Protein AF-A0A960HQB1-F1 (afdb_monomer_lite)

pLDDT: mean 75.56, std 15.43, range [35.69, 89.5]

Sequence (77 aa):
MLGNPLGIVSDWNEMPVTMSVPQAGKLLFGYEKSKSYALAKTGEIPTRRLAGSSKQIVFRDDLRAKHDPNFPGVAAA

Radius of gyration: 12.49 Å; chains: 1; bounding box: 30×23×41 Å

Structure (mmCIF, N/CA/C/O backbone):
data_AF-A0A960HQB1-F1
#
_entry.id   AF-A0A960HQB1-F1
#
loop_
_atom_site.group_PDB
_atom_site.id
_atom_site.type_symbol
_atom_site.label_atom_id
_atom_site.label_alt_id
_atom_site.label_comp_id
_atom_site.label_asym_id
_atom_site.label_entity_id
_atom_site.label_seq_id
_atom_site.pdbx_PDB_ins_code
_atom_site.Cartn_x
_atom_site.Cartn_y
_atom_site.Cartn_z
_atom_site.occupancy
_atom_site.B_iso_or_equiv
_atom_site.auth_seq_id
_atom_site.auth_comp_id
_atom_site.auth_asym_id
_atom_site.auth_atom_id
_atom_site.pdbx_PDB_model_num
ATOM 1 N N . MET A 1 1 ? -0.785 -13.383 -23.642 1.00 37.81 1 MET A N 1
ATOM 2 C CA . MET A 1 1 ? -0.730 -11.918 -23.461 1.00 37.81 1 MET A CA 1
ATOM 3 C C . MET A 1 1 ? -1.432 -11.585 -22.145 1.00 37.81 1 MET A C 1
ATOM 5 O O . MET A 1 1 ? -2.615 -11.278 -22.153 1.00 37.81 1 MET A O 1
ATOM 9 N N . LEU A 1 2 ? -0.763 -11.771 -21.001 1.00 41.19 2 LEU A N 1
ATOM 10 C CA . LEU A 1 2 ? -1.326 -11.414 -19.692 1.00 41.19 2 LEU A CA 1
ATOM 11 C C . LEU A 1 2 ? -1.202 -9.897 -19.540 1.00 41.19 2 LEU A C 1
ATOM 13 O O . LEU A 1 2 ? -0.124 -9.380 -19.264 1.00 41.19 2 LEU A O 1
ATOM 17 N N . GLY A 1 3 ? -2.298 -9.202 -19.848 1.00 36.75 3 GLY A N 1
ATOM 18 C CA . GLY A 1 3 ? -2.418 -7.761 -19.698 1.00 36.75 3 GLY A CA 1
ATOM 19 C C . GLY A 1 3 ? -2.170 -7.359 -18.250 1.00 36.75 3 GLY A C 1
ATOM 20 O O . GLY A 1 3 ? -2.708 -7.964 -17.327 1.00 36.75 3 GLY A O 1
ATOM 21 N N . ASN A 1 4 ? -1.322 -6.353 -18.092 1.00 46.34 4 ASN A N 1
ATOM 22 C CA . ASN A 1 4 ? -0.947 -5.719 -16.841 1.00 46.34 4 ASN A CA 1
ATOM 23 C C . ASN A 1 4 ? -2.206 -5.413 -15.989 1.00 46.34 4 ASN A C 1
ATOM 25 O O . ASN A 1 4 ? -2.978 -4.535 -16.377 1.00 46.34 4 ASN A O 1
ATOM 29 N N . PRO A 1 5 ? -2.458 -6.092 -14.851 1.00 47.00 5 PRO A N 1
ATOM 30 C CA . PRO A 1 5 ? -3.671 -5.863 -14.052 1.00 47.00 5 PRO A CA 1
ATOM 31 C C . PRO A 1 5 ? -3.669 -4.509 -13.314 1.00 47.00 5 PRO A C 1
ATOM 33 O O . PRO A 1 5 ? -4.620 -4.186 -12.611 1.00 47.00 5 PRO A O 1
ATOM 36 N N . LEU A 1 6 ? -2.611 -3.710 -13.481 1.00 54.03 6 LEU A N 1
ATOM 37 C CA . LEU A 1 6 ? -2.317 -2.490 -12.728 1.00 54.03 6 LEU A CA 1
ATOM 38 C C . LEU A 1 6 ? -2.433 -1.212 -13.571 1.00 54.03 6 LEU A C 1
ATOM 40 O O . LEU A 1 6 ? -1.730 -0.247 -13.291 1.00 54.03 6 LEU A O 1
ATOM 44 N N . GLY A 1 7 ? -3.275 -1.198 -14.613 1.00 49.22 7 GLY A N 1
ATOM 45 C CA . GLY A 1 7 ? -3.406 -0.127 -15.623 1.00 49.22 7 GLY A CA 1
ATOM 46 C C . GLY A 1 7 ? -3.795 1.286 -15.139 1.00 49.22 7 GLY A C 1
ATOM 47 O O . GLY A 1 7 ?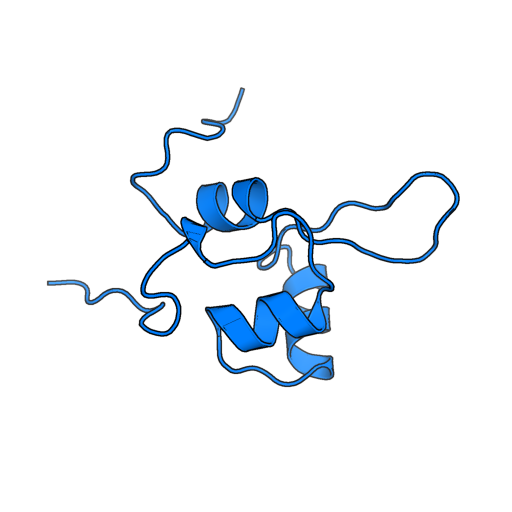 -4.429 2.019 -15.888 1.00 49.22 7 GLY A O 1
ATOM 48 N N . ILE A 1 8 ? -3.452 1.670 -13.909 1.00 55.22 8 ILE A N 1
ATOM 49 C CA . ILE A 1 8 ? -3.693 2.979 -13.298 1.00 55.22 8 ILE A CA 1
ATOM 50 C C . ILE A 1 8 ? -2.373 3.736 -13.050 1.00 55.22 8 ILE A C 1
ATOM 52 O O . ILE A 1 8 ? -2.370 4.963 -13.107 1.00 55.22 8 ILE A O 1
ATOM 56 N N . VAL A 1 9 ? -1.238 3.053 -12.836 1.00 54.97 9 VAL A N 1
ATOM 57 C CA . VAL A 1 9 ? 0.058 3.736 -12.651 1.00 54.97 9 VAL A CA 1
ATOM 58 C C . VAL A 1 9 ? 0.836 3.734 -13.964 1.00 54.97 9 VAL A C 1
ATOM 60 O O . VAL A 1 9 ? 1.525 2.770 -14.291 1.00 54.97 9 VAL A O 1
ATOM 63 N N . SER A 1 10 ? 0.696 4.816 -14.730 1.00 60.44 10 SER A N 1
ATOM 64 C CA . SER A 1 10 ? 1.408 5.012 -16.001 1.00 60.44 10 SER A CA 1
ATOM 65 C C . SER A 1 10 ? 2.895 5.324 -15.804 1.00 60.44 10 SER A C 1
ATOM 67 O O . SER A 1 10 ? 3.709 4.928 -16.633 1.00 60.44 10 SER A O 1
ATOM 69 N N . ASP A 1 11 ? 3.258 5.985 -14.698 1.00 71.12 11 ASP A N 1
ATOM 70 C CA . ASP A 1 11 ? 4.648 6.263 -14.337 1.00 71.12 11 ASP A CA 1
ATOM 71 C C . ASP A 1 11 ? 4.851 6.166 -12.818 1.00 71.12 11 ASP A C 1
ATOM 73 O O . ASP A 1 11 ? 4.277 6.916 -12.024 1.00 71.12 11 ASP A O 1
ATOM 77 N N . TRP A 1 12 ? 5.697 5.226 -12.396 1.00 75.31 12 TRP A N 1
ATOM 78 C CA . TRP A 1 12 ? 6.096 5.098 -10.997 1.00 75.31 12 TRP A CA 1
ATOM 79 C C . TRP A 1 12 ? 6.840 6.347 -10.506 1.00 75.31 12 TRP A C 1
ATOM 81 O O . TRP A 1 12 ? 6.736 6.690 -9.331 1.00 75.31 12 TRP A O 1
ATOM 91 N N . ASN A 1 13 ? 7.573 7.054 -11.371 1.00 76.12 13 ASN A N 1
ATOM 92 C CA . ASN A 1 13 ? 8.361 8.226 -10.986 1.00 76.12 13 ASN A CA 1
ATOM 93 C C . ASN A 1 13 ? 7.499 9.428 -10.585 1.00 76.12 13 ASN A C 1
ATOM 95 O O . ASN A 1 13 ? 7.960 10.251 -9.795 1.00 76.12 13 ASN A O 1
ATOM 99 N N . GLU A 1 14 ? 6.254 9.497 -11.057 1.00 76.81 14 GLU A N 1
ATOM 100 C CA . GLU A 1 14 ? 5.287 10.528 -10.667 1.00 76.81 14 GLU A CA 1
ATOM 101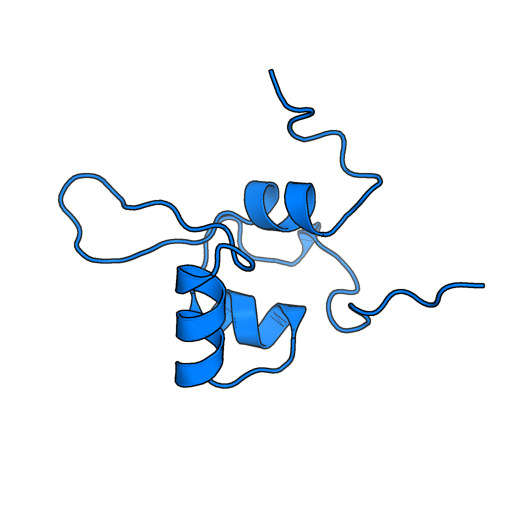 C C . GLU A 1 14 ? 4.671 10.267 -9.283 1.00 76.81 14 GLU A C 1
ATOM 103 O O . GLU A 1 14 ? 4.097 11.167 -8.664 1.00 76.81 14 GLU A O 1
ATOM 108 N N . MET A 1 15 ? 4.802 9.044 -8.753 1.00 77.19 15 MET A N 1
ATOM 109 C CA . MET A 1 15 ? 4.293 8.724 -7.425 1.00 77.19 15 MET A CA 1
ATOM 110 C C . MET A 1 15 ? 5.157 9.358 -6.321 1.00 77.19 15 MET A C 1
ATOM 112 O O . MET A 1 15 ? 6.393 9.337 -6.403 1.00 77.19 15 MET A O 1
ATOM 116 N N . PRO A 1 16 ? 4.536 9.825 -5.220 1.00 81.56 16 PRO A N 1
ATOM 117 C CA . PRO A 1 16 ? 5.265 10.273 -4.039 1.00 81.56 16 PRO A CA 1
ATOM 118 C C . PRO A 1 16 ? 6.182 9.173 -3.496 1.00 81.56 16 PRO A C 1
ATOM 120 O O . PRO A 1 16 ? 5.768 8.020 -3.398 1.00 81.56 16 PRO A O 1
ATOM 123 N N . VAL A 1 17 ? 7.393 9.533 -3.058 1.00 85.38 17 VAL A N 1
ATOM 124 C CA . VAL A 1 17 ? 8.361 8.584 -2.464 1.00 85.38 17 VAL A CA 1
ATOM 125 C C . VAL A 1 17 ? 7.763 7.854 -1.257 1.00 85.38 17 VAL A C 1
ATOM 127 O O . VAL A 1 17 ? 7.968 6.653 -1.077 1.00 85.38 17 VAL A O 1
ATOM 130 N N . THR A 1 18 ? 6.989 8.577 -0.446 1.00 87.75 18 THR A N 1
ATOM 131 C CA . THR A 1 18 ? 6.218 8.021 0.666 1.00 87.75 18 THR A CA 1
ATOM 132 C C . THR A 1 18 ? 4.767 8.450 0.559 1.00 87.75 18 THR A C 1
ATOM 134 O O . THR A 1 18 ? 4.461 9.584 0.193 1.00 87.75 18 THR A O 1
ATOM 137 N N . MET A 1 19 ? 3.859 7.539 0.888 1.00 88.56 19 MET A N 1
ATOM 138 C CA . MET A 1 19 ? 2.427 7.801 0.849 1.00 88.56 19 MET A CA 1
ATOM 139 C C . MET A 1 19 ? 1.695 7.042 1.950 1.00 88.56 19 MET A C 1
ATOM 141 O O . MET A 1 19 ? 2.198 6.085 2.541 1.00 88.56 19 MET A O 1
ATOM 145 N N . SER A 1 20 ? 0.477 7.479 2.244 1.00 88.44 20 SER A N 1
ATOM 146 C CA . SER A 1 20 ? -0.398 6.752 3.161 1.00 88.44 20 SER A CA 1
ATOM 147 C C . SER A 1 20 ? -0.985 5.499 2.498 1.00 88.44 20 SER A C 1
ATOM 149 O O . SER A 1 20 ? -1.159 5.446 1.281 1.00 88.44 20 SER A O 1
ATOM 151 N N . VAL A 1 21 ? -1.364 4.503 3.305 1.00 88.19 21 VAL A N 1
ATOM 152 C CA . VAL A 1 21 ? -2.050 3.284 2.828 1.00 88.19 21 VAL A CA 1
ATOM 153 C C . VAL A 1 21 ? -3.258 3.578 1.922 1.00 88.19 21 VAL A C 1
ATOM 155 O O . VAL A 1 21 ? -3.363 2.964 0.860 1.00 88.19 21 VAL A O 1
ATOM 158 N N . PRO A 1 22 ? -4.158 4.525 2.261 1.00 88.75 22 PRO A N 1
ATOM 159 C CA . PRO A 1 22 ? -5.301 4.839 1.409 1.00 88.75 22 PRO A CA 1
ATOM 160 C C . PRO A 1 22 ? -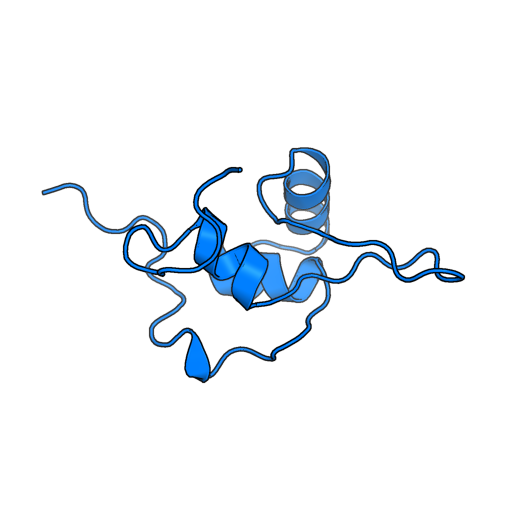4.892 5.445 0.066 1.00 88.75 22 PRO A C 1
ATOM 162 O O . PRO A 1 22 ? -5.512 5.125 -0.943 1.00 88.75 22 PRO A O 1
ATOM 165 N N . GLN A 1 23 ? -3.851 6.285 0.044 1.00 86.81 23 GLN A N 1
ATOM 166 C CA . GLN A 1 23 ? -3.317 6.847 -1.199 1.00 86.81 23 GLN A CA 1
ATOM 167 C C . GLN A 1 23 ? -2.731 5.751 -2.090 1.00 86.81 23 GLN A C 1
ATOM 169 O O . GLN A 1 23 ? -3.086 5.696 -3.262 1.00 86.81 23 GLN A O 1
ATOM 174 N N . ALA A 1 24 ? -1.923 4.842 -1.537 1.00 85.44 24 ALA A N 1
ATOM 175 C CA . ALA A 1 24 ? -1.359 3.724 -2.294 1.00 85.44 24 ALA A CA 1
ATOM 176 C C . ALA A 1 24 ? -2.448 2.831 -2.901 1.00 85.44 24 ALA A C 1
ATOM 178 O O . ALA A 1 24 ? -2.405 2.514 -4.086 1.00 85.44 24 ALA A O 1
ATOM 179 N N . GLY A 1 25 ? -3.462 2.469 -2.108 1.00 86.06 25 GLY A N 1
ATOM 180 C CA . GLY A 1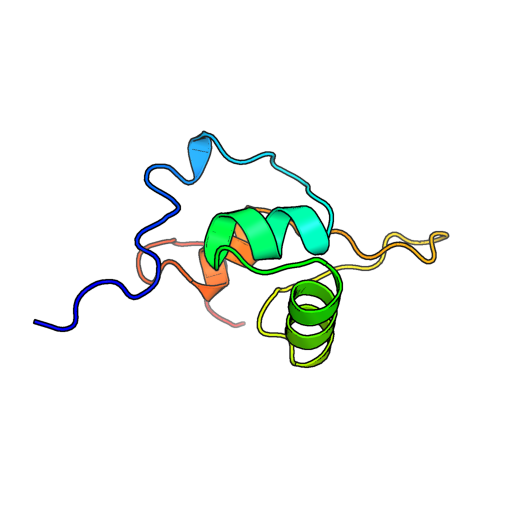 25 ? -4.546 1.618 -2.596 1.00 86.06 25 GLY A CA 1
ATOM 181 C C . GLY A 1 25 ? -5.440 2.301 -3.633 1.00 86.06 25 GLY A C 1
ATOM 182 O O . GLY A 1 25 ? -5.895 1.650 -4.572 1.00 86.06 25 GLY A O 1
ATOM 183 N N . LYS A 1 26 ? -5.632 3.622 -3.525 1.00 86.62 26 LYS A N 1
ATOM 184 C CA . LYS A 1 26 ? -6.333 4.400 -4.549 1.00 86.62 26 LYS A CA 1
ATOM 185 C C . LYS A 1 26 ? -5.527 4.481 -5.848 1.00 86.62 26 LYS A C 1
ATOM 187 O O . LYS A 1 26 ? -6.110 4.339 -6.913 1.00 86.62 26 LYS A O 1
ATOM 192 N N . LEU A 1 27 ? -4.214 4.694 -5.762 1.00 81.06 27 LEU A N 1
ATOM 193 C CA . LEU A 1 27 ? -3.352 4.861 -6.935 1.00 81.06 27 LEU A CA 1
ATOM 194 C C . LEU A 1 27 ? -3.104 3.551 -7.691 1.00 81.06 27 LEU A C 1
ATOM 196 O O . LEU A 1 27 ? -3.120 3.556 -8.912 1.00 81.06 27 LEU A O 1
ATOM 200 N N . LEU A 1 28 ? -2.899 2.433 -6.992 1.00 78.19 28 LEU A N 1
ATOM 201 C CA . LEU A 1 28 ? -2.649 1.146 -7.649 1.00 78.19 28 LEU A CA 1
ATOM 202 C C . LEU A 1 28 ? -3.916 0.428 -8.098 1.00 78.19 28 LEU A C 1
ATOM 204 O O . LEU A 1 28 ? -3.928 -0.206 -9.148 1.00 78.19 28 LEU A O 1
ATOM 208 N N . PHE A 1 29 ? -4.960 0.478 -7.270 1.00 80.00 29 PHE A N 1
ATOM 209 C CA . PHE A 1 29 ? -6.117 -0.405 -7.412 1.00 80.00 29 PHE A CA 1
ATOM 210 C C . PHE A 1 29 ? -7.443 0.350 -7.545 1.00 80.00 29 PHE A C 1
ATOM 212 O O . PHE A 1 29 ? -8.493 -0.278 -7.662 1.00 80.00 29 PHE A O 1
ATOM 219 N N . GLY A 1 30 ? -7.435 1.686 -7.471 1.00 82.25 30 GLY A N 1
ATOM 220 C CA . GLY A 1 30 ? -8.665 2.482 -7.464 1.00 82.25 30 GLY A CA 1
ATOM 221 C C . GLY A 1 30 ? -9.545 2.231 -6.234 1.00 82.25 30 GLY A C 1
ATOM 222 O O . GLY A 1 30 ? -10.744 2.492 -6.272 1.00 82.25 30 GLY A O 1
ATOM 223 N N . TYR A 1 31 ? -8.984 1.688 -5.149 1.00 85.25 31 TYR A N 1
ATOM 224 C CA . TYR A 1 31 ? -9.762 1.246 -3.996 1.00 85.25 31 TYR A CA 1
ATOM 225 C C . TYR A 1 31 ? -9.984 2.330 -2.943 1.00 85.25 31 TYR A C 1
ATOM 227 O O . TYR A 1 31 ? -9.161 3.220 -2.717 1.00 85.25 31 TYR A O 1
ATOM 235 N N . GLU A 1 32 ? -11.116 2.204 -2.250 1.00 86.19 32 GLU A N 1
ATOM 236 C CA . GLU A 1 32 ? -11.450 3.038 -1.104 1.00 86.19 32 GLU A CA 1
ATOM 237 C C . GLU A 1 32 ? -10.608 2.708 0.134 1.00 86.19 32 GLU A C 1
ATOM 239 O O . GLU A 1 32 ? -10.081 1.605 0.299 1.00 86.19 32 GLU A O 1
ATOM 244 N N . LYS A 1 33 ? -10.544 3.673 1.060 1.00 86.94 33 LYS A N 1
ATOM 245 C CA . LYS A 1 33 ? -9.726 3.644 2.282 1.00 86.94 33 LYS A CA 1
ATOM 246 C C . LYS A 1 33 ? -9.790 2.311 3.037 1.00 86.94 33 LYS A C 1
ATOM 248 O O . LYS A 1 33 ? -8.748 1.775 3.406 1.00 86.94 33 LYS A O 1
ATOM 253 N N . SER A 1 34 ? -10.989 1.795 3.290 1.00 88.12 34 SER A N 1
ATOM 254 C CA . SER A 1 34 ? -11.223 0.551 4.038 1.00 88.12 34 SER A CA 1
ATOM 255 C C . SER A 1 34 ? -10.579 -0.658 3.357 1.00 88.12 34 SER A C 1
ATOM 257 O O . SER A 1 34 ? -9.862 -1.424 4.004 1.00 88.12 34 SER A O 1
ATOM 259 N N . LYS A 1 35 ? -10.765 -0.787 2.042 1.00 87.00 35 LYS A N 1
ATOM 260 C CA . LYS A 1 35 ? -10.194 -1.867 1.235 1.00 87.00 35 LYS A CA 1
ATOM 261 C C . LYS A 1 35 ? -8.674 -1.731 1.111 1.00 87.00 35 LYS A C 1
ATOM 263 O O . LYS A 1 35 ? -7.973 -2.728 1.241 1.00 87.00 35 LYS A O 1
ATOM 268 N N . SER A 1 36 ? -8.144 -0.513 1.007 1.00 87.12 36 SER A N 1
ATOM 269 C CA . SER A 1 36 ? -6.694 -0.263 1.031 1.00 87.12 36 SER A CA 1
ATOM 270 C C . SER A 1 36 ? -6.038 -0.734 2.335 1.00 87.12 36 SER A C 1
ATOM 272 O O . SER A 1 36 ? -4.976 -1.350 2.307 1.00 87.12 36 SER A O 1
ATOM 274 N N . TYR A 1 37 ? -6.674 -0.511 3.492 1.00 87.50 37 TYR A N 1
ATOM 275 C CA . TYR A 1 37 ? -6.170 -1.047 4.764 1.00 87.50 37 TYR A CA 1
ATOM 276 C C . TYR A 1 37 ? -6.294 -2.566 4.870 1.00 87.50 37 TYR A C 1
ATOM 278 O O . TYR A 1 37 ? -5.442 -3.192 5.500 1.00 87.50 37 TYR A O 1
ATOM 286 N N . ALA A 1 38 ? -7.321 -3.169 4.267 1.00 88.81 38 ALA A N 1
ATOM 287 C CA . ALA A 1 38 ? -7.410 -4.623 4.181 1.00 88.81 38 ALA A CA 1
ATOM 288 C C . ALA A 1 38 ? -6.222 -5.189 3.386 1.00 88.81 38 ALA A C 1
ATOM 290 O O . ALA A 1 38 ? -5.557 -6.098 3.872 1.00 88.81 38 ALA A O 1
ATOM 291 N N . LEU A 1 39 ? -5.875 -4.573 2.252 1.00 85.31 39 LEU A N 1
ATOM 292 C CA . LEU A 1 39 ? -4.704 -4.955 1.455 1.00 85.31 39 LEU A CA 1
ATOM 293 C C . LEU A 1 39 ? -3.369 -4.733 2.177 1.00 85.31 39 LEU A C 1
ATOM 295 O O . LEU A 1 39 ? -2.434 -5.515 2.034 1.00 85.31 39 LEU A O 1
ATOM 299 N N . ALA A 1 40 ? -3.263 -3.678 2.984 1.00 87.06 40 ALA A N 1
ATOM 300 C CA . ALA A 1 40 ? -2.091 -3.488 3.834 1.00 87.06 40 ALA A CA 1
ATOM 301 C C . ALA A 1 40 ? -1.965 -4.585 4.905 1.00 87.06 40 ALA A C 1
ATOM 303 O O . ALA A 1 40 ? -0.855 -4.997 5.231 1.00 87.06 40 ALA A O 1
ATOM 304 N N . LYS A 1 41 ? -3.088 -5.088 5.439 1.00 86.00 41 LYS A N 1
ATOM 305 C CA . LYS A 1 41 ? -3.094 -6.204 6.401 1.00 86.00 41 LYS A CA 1
ATOM 306 C C . LYS A 1 41 ? -2.760 -7.547 5.757 1.00 86.00 41 LYS A C 1
ATOM 308 O O . LYS A 1 41 ? -2.109 -8.359 6.403 1.00 86.00 41 LYS A O 1
ATOM 313 N N . THR A 1 42 ? -3.186 -7.782 4.516 1.00 85.75 42 THR A N 1
ATOM 314 C CA . THR A 1 42 ? -2.817 -8.990 3.753 1.00 85.75 42 THR A CA 1
ATOM 315 C C . THR A 1 42 ? -1.383 -8.929 3.222 1.00 85.75 42 THR A C 1
ATOM 317 O O . THR A 1 42 ? -0.871 -9.917 2.705 1.00 85.75 42 THR A O 1
ATOM 320 N N . GLY A 1 43 ? -0.719 -7.775 3.358 1.00 83.44 43 GLY A N 1
ATOM 321 C CA . GLY A 1 43 ? 0.641 -7.536 2.889 1.00 83.44 43 GLY A CA 1
ATOM 322 C C . GLY A 1 43 ? 0.725 -7.208 1.400 1.00 83.44 43 GLY A C 1
ATOM 323 O O . GLY A 1 43 ? 1.825 -7.031 0.887 1.00 83.44 43 GLY A O 1
ATOM 324 N N . GLU A 1 44 ? -0.399 -7.118 0.692 1.00 84.81 44 GLU A N 1
ATOM 325 C CA . GLU A 1 44 ? -0.469 -6.792 -0.736 1.00 84.81 44 GLU A CA 1
ATOM 326 C C . GLU A 1 44 ? -0.032 -5.350 -1.027 1.00 84.81 44 GLU A C 1
ATOM 328 O O . GLU A 1 44 ? 0.620 -5.083 -2.038 1.00 84.81 44 GLU A O 1
ATOM 333 N N . ILE A 1 45 ? -0.293 -4.445 -0.080 1.00 86.62 45 ILE A N 1
ATOM 334 C CA . ILE A 1 45 ? 0.353 -3.134 -0.010 1.00 86.62 45 ILE A CA 1
ATOM 335 C C . ILE A 1 45 ? 1.456 -3.215 1.059 1.00 86.62 45 ILE A C 1
ATOM 337 O O . ILE A 1 45 ? 1.132 -3.291 2.250 1.00 86.62 45 ILE A O 1
ATOM 341 N N . PRO A 1 46 ? 2.747 -3.201 0.679 1.00 86.44 46 PRO A N 1
ATOM 342 C CA . PRO A 1 46 ? 3.841 -3.205 1.635 1.00 86.44 46 PRO A CA 1
ATOM 343 C C . PRO A 1 46 ? 3.805 -1.912 2.449 1.00 86.44 46 PRO A C 1
ATOM 345 O O . PRO A 1 46 ? 3.791 -0.803 1.914 1.00 86.44 46 PRO A O 1
ATOM 348 N N . THR A 1 47 ? 3.760 -2.063 3.769 1.00 89.50 47 THR A N 1
ATOM 349 C CA . THR A 1 47 ? 3.753 -0.941 4.705 1.00 89.50 47 THR A CA 1
ATOM 350 C C . THR A 1 47 ? 4.880 -1.088 5.704 1.00 89.50 47 THR A C 1
ATOM 352 O O . THR A 1 47 ? 5.177 -2.187 6.167 1.00 89.50 47 THR A O 1
ATOM 355 N N . ARG A 1 48 ? 5.476 0.036 6.094 1.00 86.19 48 ARG A N 1
ATOM 356 C CA . ARG A 1 48 ? 6.400 0.113 7.222 1.00 86.19 48 ARG A CA 1
ATOM 357 C C . ARG A 1 48 ? 5.784 0.963 8.323 1.00 86.19 48 ARG A C 1
ATOM 359 O O . ARG A 1 48 ? 5.069 1.935 8.065 1.00 86.19 48 ARG A O 1
ATOM 366 N N . ARG A 1 49 ? 6.067 0.593 9.569 1.00 83.88 49 ARG A N 1
ATOM 367 C CA . ARG A 1 49 ? 5.789 1.449 10.724 1.00 83.88 49 ARG A CA 1
ATOM 368 C C . ARG A 1 49 ? 6.979 2.366 10.944 1.00 83.88 49 ARG A C 1
ATOM 370 O O . ARG A 1 49 ? 8.110 1.896 11.026 1.00 83.88 49 ARG A O 1
ATOM 377 N N . LEU A 1 50 ? 6.715 3.661 11.064 1.00 79.31 50 LEU A N 1
ATOM 378 C CA . LEU A 1 50 ? 7.709 4.593 11.581 1.00 79.31 50 LEU A CA 1
ATOM 379 C C . LEU A 1 50 ? 7.882 4.353 13.083 1.00 79.31 50 LEU A C 1
ATOM 381 O O . LEU A 1 50 ? 6.892 4.261 13.813 1.00 79.31 50 LEU A O 1
ATOM 385 N N . ALA A 1 51 ? 9.129 4.275 13.546 1.00 77.19 51 ALA A N 1
ATOM 386 C CA . ALA A 1 51 ? 9.425 4.198 14.972 1.00 77.19 51 ALA A CA 1
ATOM 387 C C . ALA A 1 51 ? 8.782 5.393 15.701 1.00 77.19 51 ALA A C 1
ATOM 389 O O . ALA A 1 51 ? 8.942 6.540 15.289 1.00 77.19 51 ALA A O 1
ATOM 390 N N . GLY A 1 52 ? 8.000 5.117 16.748 1.00 78.38 52 GLY A N 1
ATOM 391 C CA . GLY A 1 52 ? 7.274 6.143 17.506 1.00 78.38 52 GLY A CA 1
ATOM 392 C C . GLY A 1 52 ? 5.945 6.611 16.894 1.00 78.38 52 GLY A C 1
ATOM 393 O O . GLY A 1 52 ? 5.297 7.479 17.472 1.00 78.38 52 GLY A O 1
ATOM 394 N N . SER A 1 53 ? 5.490 6.042 15.770 1.00 74.50 53 SER A N 1
ATOM 395 C CA . SER A 1 53 ? 4.183 6.361 15.181 1.00 74.50 53 SER A CA 1
ATOM 396 C C . SER A 1 53 ? 3.300 5.126 15.015 1.00 74.50 53 SER A C 1
ATOM 398 O O . SER A 1 53 ? 3.737 4.071 14.561 1.00 74.50 53 SER A O 1
ATOM 400 N N . SER A 1 54 ? 2.007 5.275 15.307 1.00 74.69 54 SER A N 1
ATOM 401 C CA . SER A 1 54 ? 0.985 4.271 14.980 1.00 74.69 54 SER A CA 1
ATOM 402 C C . SER A 1 54 ? 0.636 4.238 13.486 1.00 74.69 54 SER A C 1
ATOM 404 O O . SER A 1 54 ? -0.112 3.364 13.042 1.00 74.69 54 SER A O 1
ATOM 406 N N . LYS A 1 55 ? 1.162 5.182 12.693 1.00 78.56 55 LYS A N 1
ATOM 407 C CA . LYS A 1 55 ? 0.856 5.314 11.268 1.00 78.56 55 LYS A CA 1
ATOM 408 C C . LYS A 1 55 ? 1.696 4.351 10.429 1.00 78.56 55 LYS A C 1
ATOM 410 O O . LYS A 1 55 ? 2.915 4.272 10.562 1.00 78.56 55 LYS A O 1
ATOM 415 N N . GLN A 1 56 ? 1.015 3.650 9.528 1.00 85.31 56 GLN A N 1
ATOM 416 C CA . GLN A 1 56 ? 1.630 2.865 8.462 1.00 85.31 56 GLN A CA 1
ATOM 417 C C . GLN A 1 56 ? 1.914 3.769 7.261 1.00 85.31 56 GLN A C 1
ATOM 419 O O . GLN A 1 56 ? 1.024 4.497 6.810 1.00 85.31 56 GLN A O 1
ATOM 424 N N . ILE A 1 57 ? 3.138 3.698 6.746 1.00 88.31 57 ILE A N 1
ATOM 425 C CA . ILE A 1 57 ? 3.575 4.402 5.539 1.00 88.31 57 ILE A CA 1
ATOM 426 C C . ILE A 1 57 ? 3.930 3.377 4.473 1.00 88.31 57 ILE A C 1
ATOM 428 O O . ILE A 1 57 ? 4.504 2.331 4.765 1.00 88.31 57 ILE A O 1
ATOM 432 N N . VAL A 1 58 ? 3.572 3.693 3.237 1.00 89.06 58 VAL A N 1
ATOM 433 C CA . VAL A 1 58 ? 3.931 2.938 2.043 1.00 89.06 58 VAL A CA 1
ATOM 434 C C . VAL A 1 58 ? 5.081 3.667 1.368 1.00 89.06 58 VAL A C 1
ATOM 436 O O . VAL A 1 58 ? 4.989 4.872 1.120 1.00 89.06 58 VAL A O 1
ATOM 439 N N . PHE A 1 59 ? 6.155 2.941 1.079 1.00 88.56 59 PHE A N 1
ATOM 440 C CA . PHE A 1 59 ? 7.255 3.439 0.265 1.00 88.56 59 PHE A CA 1
ATOM 441 C C . PHE A 1 59 ? 7.001 3.061 -1.183 1.00 88.56 59 PHE A C 1
ATOM 443 O O . PHE A 1 59 ? 6.654 1.915 -1.472 1.00 88.56 59 PHE A O 1
ATOM 450 N N . ARG A 1 60 ? 7.189 4.018 -2.091 1.00 86.69 60 ARG A N 1
ATOM 451 C CA . ARG A 1 60 ? 7.043 3.785 -3.527 1.00 86.69 60 ARG A CA 1
ATOM 452 C C . ARG A 1 60 ? 7.896 2.615 -3.997 1.00 86.69 60 ARG A C 1
ATOM 454 O O . ARG A 1 60 ? 7.403 1.790 -4.747 1.00 86.69 60 ARG A O 1
ATOM 461 N N . ASP A 1 61 ? 9.146 2.542 -3.556 1.00 84.25 61 ASP A N 1
ATOM 462 C CA . ASP A 1 61 ? 10.077 1.531 -4.055 1.00 84.25 61 ASP A CA 1
ATOM 463 C C . ASP A 1 61 ? 9.709 0.127 -3.555 1.00 84.25 61 ASP A C 1
ATOM 465 O O . ASP A 1 61 ? 9.801 -0.819 -4.325 1.00 84.25 61 ASP A O 1
ATOM 469 N N . ASP A 1 62 ? 9.193 -0.009 -2.325 1.00 84.62 62 ASP A N 1
ATOM 470 C CA . ASP A 1 62 ? 8.649 -1.283 -1.820 1.00 84.62 62 ASP A CA 1
ATOM 471 C C . ASP A 1 62 ? 7.404 -1.698 -2.618 1.00 84.62 62 ASP A C 1
ATOM 473 O O . ASP A 1 62 ? 7.207 -2.863 -2.961 1.00 84.62 62 ASP A O 1
ATOM 477 N N . LEU A 1 63 ? 6.544 -0.719 -2.905 1.00 83.44 63 LEU A N 1
ATOM 478 C CA . LEU A 1 63 ? 5.332 -0.908 -3.686 1.00 83.44 63 LEU A CA 1
ATOM 479 C C . LEU A 1 63 ? 5.670 -1.348 -5.115 1.00 83.44 63 LEU A C 1
ATOM 481 O O . LEU A 1 63 ? 5.085 -2.297 -5.627 1.00 83.44 63 LEU A O 1
ATOM 485 N N . ARG A 1 64 ? 6.658 -0.693 -5.724 1.00 82.38 64 ARG A N 1
ATOM 486 C CA . ARG A 1 64 ? 7.168 -0.995 -7.055 1.00 82.38 64 ARG A CA 1
ATOM 487 C C . ARG A 1 64 ? 7.862 -2.350 -7.090 1.00 82.38 64 ARG A C 1
ATOM 489 O O . ARG A 1 64 ? 7.529 -3.148 -7.945 1.00 82.38 64 ARG A O 1
ATOM 496 N N . ALA A 1 65 ? 8.724 -2.668 -6.129 1.00 82.44 65 ALA A N 1
ATOM 497 C CA . ALA A 1 65 ? 9.369 -3.978 -6.010 1.00 82.44 65 ALA A CA 1
ATOM 498 C C . ALA A 1 65 ? 8.368 -5.140 -5.985 1.00 82.44 65 ALA A C 1
ATOM 500 O O . ALA A 1 65 ? 8.632 -6.212 -6.522 1.00 82.44 65 ALA A O 1
ATOM 501 N N . LYS A 1 66 ? 7.199 -4.929 -5.373 1.00 82.12 66 LYS A N 1
ATOM 502 C CA . LYS A 1 66 ? 6.165 -5.959 -5.285 1.00 82.12 66 LYS A CA 1
ATOM 503 C C . LYS A 1 66 ? 5.330 -6.118 -6.560 1.00 82.12 66 LYS A C 1
ATOM 505 O O . LYS A 1 66 ? 4.836 -7.212 -6.818 1.00 82.12 66 LYS A O 1
ATOM 510 N N . HIS A 1 67 ? 5.132 -5.037 -7.309 1.00 78.81 67 HIS A N 1
ATOM 511 C CA . HIS A 1 67 ? 4.131 -4.954 -8.381 1.00 78.81 67 HIS A CA 1
ATOM 512 C C . HIS A 1 67 ? 4.728 -4.746 -9.783 1.00 78.81 67 HIS A C 1
ATOM 514 O O . HIS A 1 67 ? 4.059 -5.019 -10.775 1.00 78.81 67 HIS A O 1
ATOM 520 N N . ASP A 1 68 ? 5.977 -4.292 -9.882 1.00 74.25 68 ASP A N 1
ATOM 521 C CA . ASP A 1 68 ? 6.739 -4.119 -11.121 1.00 74.25 68 ASP A CA 1
ATOM 522 C C . ASP A 1 68 ? 7.793 -5.239 -11.234 1.00 74.25 68 ASP A C 1
ATOM 524 O O . ASP A 1 68 ? 8.838 -5.167 -10.582 1.00 74.25 68 ASP A O 1
ATOM 528 N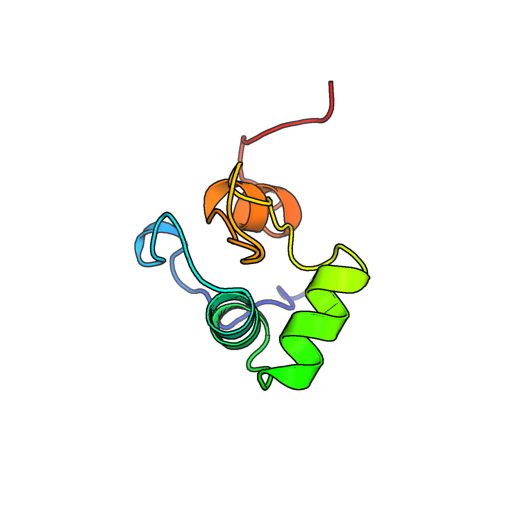 N . PRO A 1 69 ? 7.559 -6.270 -12.068 1.00 68.25 69 PRO A N 1
ATOM 529 C CA . PRO A 1 69 ? 8.493 -7.385 -12.234 1.00 68.25 69 PRO A CA 1
ATOM 530 C C . PRO A 1 69 ? 9.825 -6.975 -12.882 1.00 68.25 69 PRO A C 1
ATOM 532 O O . PRO A 1 69 ? 10.767 -7.763 -12.873 1.00 68.25 69 PRO A O 1
ATOM 535 N N . ASN A 1 70 ? 9.916 -5.765 -13.447 1.00 68.94 70 ASN A N 1
ATOM 536 C CA . ASN A 1 70 ? 11.128 -5.241 -14.074 1.00 68.94 70 ASN A CA 1
ATOM 537 C C . ASN A 1 70 ? 11.904 -4.283 -13.158 1.00 68.94 70 ASN A C 1
ATOM 539 O O . ASN A 1 70 ? 12.939 -3.753 -13.571 1.00 68.94 70 ASN A O 1
ATOM 543 N N . PHE A 1 71 ? 11.428 -4.018 -11.935 1.00 68.25 71 PHE A N 1
ATOM 544 C CA . PHE A 1 71 ? 12.135 -3.141 -11.010 1.00 68.25 71 PHE A CA 1
ATOM 545 C C . PHE A 1 71 ? 13.285 -3.897 -10.327 1.00 68.25 71 PHE A C 1
ATOM 547 O O . PHE A 1 71 ? 13.036 -4.878 -9.630 1.00 68.25 71 PHE A O 1
ATOM 554 N N . PRO A 1 72 ? 14.546 -3.434 -10.440 1.00 60.69 72 PRO A N 1
ATOM 555 C CA . PRO A 1 72 ? 15.705 -4.095 -9.831 1.00 60.69 72 PRO A CA 1
ATOM 556 C C . PRO A 1 72 ? 15.782 -3.925 -8.297 1.00 60.69 72 PRO A C 1
ATOM 558 O O . PRO A 1 72 ? 16.846 -4.078 -7.698 1.00 60.69 72 PRO A O 1
ATOM 561 N N . GLY A 1 73 ? 14.674 -3.577 -7.641 1.00 54.47 73 GLY A N 1
ATOM 562 C CA . GLY A 1 73 ? 14.609 -3.318 -6.210 1.00 54.47 73 GLY A CA 1
ATOM 563 C C . GLY A 1 73 ? 14.218 -4.560 -5.425 1.00 54.47 73 GLY A C 1
ATOM 564 O O . GLY A 1 73 ? 13.046 -4.898 -5.354 1.00 54.47 73 GLY A O 1
ATOM 565 N N . VAL A 1 74 ? 15.214 -5.164 -4.778 1.00 48.06 74 VAL A N 1
ATOM 566 C CA . VAL A 1 74 ? 15.102 -6.217 -3.755 1.00 48.06 74 VAL A CA 1
ATOM 567 C C . VAL A 1 74 ? 14.533 -7.538 -4.280 1.00 48.06 74 VAL A C 1
ATOM 569 O O . VAL A 1 74 ? 13.457 -7.997 -3.899 1.00 48.06 74 VAL A O 1
ATOM 572 N N . ALA A 1 75 ? 15.351 -8.216 -5.089 1.00 43.22 75 ALA A N 1
ATOM 573 C CA . ALA A 1 75 ? 15.416 -9.668 -5.000 1.00 43.22 75 ALA A CA 1
ATOM 574 C C . ALA A 1 75 ? 15.653 -10.037 -3.528 1.00 43.22 75 ALA A C 1
ATOM 576 O O . ALA A 1 75 ? 16.560 -9.501 -2.889 1.00 43.22 75 ALA A O 1
ATOM 577 N N . ALA A 1 76 ? 14.784 -10.895 -3.001 1.00 41.25 76 ALA A N 1
ATOM 578 C CA . ALA A 1 76 ? 14.908 -11.480 -1.680 1.00 41.25 76 ALA A CA 1
ATOM 579 C C . ALA A 1 76 ? 16.352 -11.955 -1.435 1.00 41.25 76 ALA A C 1
ATOM 581 O O . ALA A 1 76 ? 16.882 -12.753 -2.210 1.00 41.25 76 ALA A O 1
ATOM 582 N N . ALA A 1 77 ? 16.958 -11.442 -0.367 1.00 35.69 77 ALA A N 1
ATOM 583 C CA . ALA A 1 77 ? 18.115 -12.027 0.296 1.00 35.69 77 ALA A CA 1
ATOM 584 C C . ALA A 1 77 ? 17.664 -12.480 1.686 1.00 35.69 77 ALA A C 1
ATOM 586 O O . ALA A 1 77 ? 16.865 -11.732 2.302 1.00 35.69 77 ALA A O 1
#

Secondary structure (DSSP, 8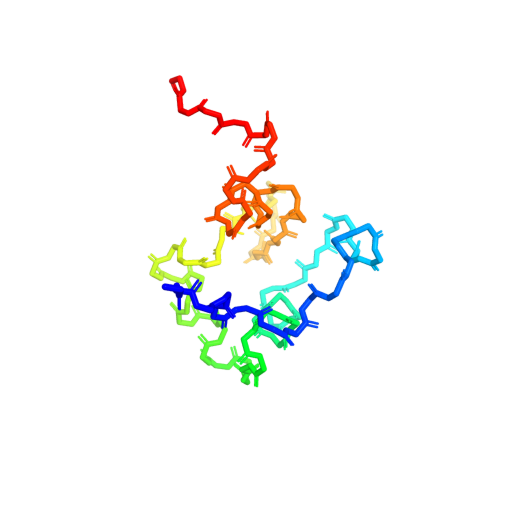-state):
----TTTT-S-GGGS-SEEEHHHHHHHHH---HHHHHHHHHHTSS--EEPTT-S-EEEEHHHHHHHH-TT--S----

Foldseek 3Di:
DPPQPFVQPPDLVPDDQKDALQVLCCRRPVDGPVVSVVCVVVCVQPWDDDVPDPGTMGGSLVNCVNRPPPRPRDDDD